Protein AF-A0ABC8RDU4-F1 (afdb_monomer)

pLDDT: mean 77.44, std 18.24, range [38.09, 97.25]

Nearest PDB structures (foldseek):
  8jg4-assembly1_A  TM=7.984E-01  e=3.690E-08  Arabidopsis thaliana
  7w5b-assembly1_R  TM=2.392E-01  e=1.574E+00  Homo sapiens

Radius of gyration: 27.74 Å; Cα contacts (8 Å, |Δi|>4): 68; chains: 1; bounding box: 40×96×41 Å

Organism: NCBI:txid185542

Structure (mmCIF, N/CA/C/O backbone):
data_AF-A0ABC8RDU4-F1
#
_entry.id   AF-A0ABC8RDU4-F1
#
loop_
_atom_site.group_PDB
_atom_site.id
_atom_site.type_symbol
_atom_site.label_atom_id
_atom_site.label_alt_id
_atom_site.label_comp_id
_atom_site.label_asym_id
_atom_site.label_entity_id
_atom_site.label_seq_id
_atom_site.pdbx_PDB_ins_code
_atom_site.Cartn_x
_atom_site.Cartn_y
_atom_site.Cartn_z
_atom_site.occupancy
_atom_site.B_iso_or_equiv
_atom_site.auth_seq_id
_atom_site.auth_comp_id
_atom_site.auth_asym_id
_atom_site.auth_atom_id
_atom_site.pdbx_PDB_model_num
ATOM 1 N N . MET A 1 1 ? -4.201 0.142 -17.964 1.00 81.56 1 MET A N 1
ATOM 2 C CA . MET A 1 1 ? -4.454 -0.780 -16.838 1.00 81.56 1 MET A CA 1
ATOM 3 C C . MET A 1 1 ? -3.548 -1.983 -17.013 1.00 81.56 1 MET A C 1
ATOM 5 O O . MET A 1 1 ? -3.498 -2.511 -18.118 1.00 81.56 1 MET A O 1
ATOM 9 N N . ARG A 1 2 ? -2.780 -2.348 -15.987 1.00 94.69 2 ARG A N 1
ATOM 10 C CA . ARG A 1 2 ? -1.940 -3.553 -15.974 1.00 94.69 2 ARG A CA 1
ATOM 11 C C . ARG A 1 2 ? -2.511 -4.500 -14.923 1.00 94.69 2 ARG A C 1
ATOM 13 O O . ARG A 1 2 ? -2.982 -4.022 -13.898 1.00 94.69 2 ARG A O 1
ATOM 20 N N . VAL A 1 3 ? -2.512 -5.796 -15.211 1.00 96.62 3 VAL A N 1
ATOM 21 C CA . VAL A 1 3 ? -3.091 -6.834 -14.350 1.00 96.62 3 VAL A CA 1
ATOM 22 C C . VAL A 1 3 ? -2.045 -7.927 -14.176 1.00 96.62 3 VAL A C 1
ATOM 24 O O . VAL A 1 3 ? -1.418 -8.325 -15.157 1.00 96.62 3 VAL A O 1
ATOM 27 N N . VAL A 1 4 ? -1.845 -8.372 -12.937 1.00 96.25 4 VAL A N 1
ATOM 28 C CA . VAL A 1 4 ? -0.941 -9.471 -12.585 1.00 96.25 4 VAL A CA 1
ATOM 29 C C . VAL A 1 4 ? -1.751 -10.486 -11.787 1.00 96.25 4 VAL A C 1
ATOM 31 O O . VAL A 1 4 ? -2.250 -10.166 -10.713 1.00 96.25 4 VAL A O 1
ATOM 34 N N . GLU A 1 5 ? -1.926 -11.685 -12.339 1.00 94.88 5 GLU A N 1
ATOM 35 C CA . GLU A 1 5 ? -2.841 -12.702 -11.793 1.00 94.88 5 GLU A CA 1
ATOM 36 C C . GLU A 1 5 ? -2.129 -13.762 -10.937 1.00 94.88 5 GLU A C 1
ATOM 38 O O . GLU A 1 5 ? -2.780 -14.553 -10.259 1.00 94.88 5 GLU A O 1
ATOM 43 N N . SER A 1 6 ? -0.794 -13.776 -10.938 1.00 90.94 6 SER A N 1
ATOM 44 C CA . SER A 1 6 ? 0.021 -14.742 -10.198 1.00 90.94 6 SER A CA 1
ATOM 45 C C . SER A 1 6 ? 1.252 -14.083 -9.574 1.00 90.94 6 SER A C 1
ATOM 47 O O . SER A 1 6 ? 1.796 -13.154 -10.170 1.00 90.94 6 SER A O 1
ATOM 49 N N . PRO A 1 7 ? 1.747 -14.580 -8.426 1.00 89.25 7 PRO A N 1
ATOM 50 C CA . PRO A 1 7 ? 2.966 -14.063 -7.819 1.00 89.25 7 PRO A CA 1
ATOM 51 C C . PRO A 1 7 ? 4.205 -14.301 -8.712 1.00 89.25 7 PRO A C 1
ATOM 53 O O . PRO A 1 7 ? 4.262 -15.320 -9.407 1.00 89.25 7 PRO A O 1
ATOM 56 N N . PRO A 1 8 ? 5.223 -13.420 -8.652 1.00 92.88 8 PRO A N 1
ATOM 57 C CA . PRO A 1 8 ? 5.261 -12.172 -7.881 1.00 92.88 8 PRO A CA 1
ATOM 58 C C . PRO A 1 8 ? 4.346 -11.087 -8.479 1.00 92.88 8 PRO A C 1
ATOM 60 O O . PRO A 1 8 ? 4.316 -10.878 -9.689 1.00 92.88 8 PRO A O 1
ATOM 63 N N . PHE A 1 9 ? 3.598 -10.385 -7.620 1.00 92.88 9 PHE A N 1
ATOM 64 C CA . PHE A 1 9 ? 2.680 -9.312 -8.022 1.00 92.88 9 PHE A CA 1
ATOM 65 C C . PHE A 1 9 ? 3.434 -7.992 -8.233 1.00 92.88 9 PHE A C 1
ATOM 67 O O . PHE A 1 9 ? 3.251 -7.030 -7.490 1.00 92.88 9 PHE A O 1
ATOM 74 N N . GLU A 1 10 ? 4.318 -7.963 -9.228 1.00 92.81 10 GLU A N 1
ATOM 75 C CA . GLU A 1 10 ? 5.203 -6.832 -9.512 1.00 92.81 10 GLU A CA 1
ATOM 76 C C . GLU A 1 10 ? 5.123 -6.379 -10.974 1.00 92.81 10 GLU A C 1
ATOM 78 O O . GLU A 1 10 ? 4.751 -7.134 -11.873 1.00 92.81 10 GLU A O 1
ATOM 83 N N . LEU A 1 11 ? 5.479 -5.116 -11.212 1.00 94.00 11 LEU A N 1
ATOM 84 C CA . LEU A 1 11 ? 5.574 -4.518 -12.539 1.00 94.00 11 LEU A CA 1
ATOM 85 C C . LEU A 1 11 ? 6.863 -3.699 -12.621 1.00 94.00 11 LEU A C 1
ATOM 87 O O . LEU A 1 11 ? 7.192 -2.962 -11.697 1.00 94.00 11 LEU A O 1
ATOM 91 N N . SER A 1 12 ? 7.570 -3.810 -13.744 1.00 95.00 12 SER A N 1
ATOM 92 C CA . SER A 1 12 ? 8.765 -3.016 -14.040 1.00 95.00 12 SER A CA 1
ATOM 93 C C . SER A 1 12 ? 8.494 -2.112 -15.233 1.00 95.00 12 SER A C 1
ATOM 95 O O . SER A 1 12 ? 8.096 -2.585 -16.295 1.00 95.00 12 SER A O 1
ATOM 97 N N . GLU A 1 13 ? 8.713 -0.813 -15.056 1.00 95.56 13 GLU A N 1
ATOM 98 C CA . GLU A 1 13 ? 8.460 0.217 -16.063 1.00 95.56 13 GLU A CA 1
ATOM 99 C C . GLU A 1 13 ? 9.569 1.273 -16.051 1.00 95.56 13 GLU A C 1
ATOM 101 O O . GLU A 1 13 ? 10.357 1.364 -15.111 1.00 95.56 13 GLU A O 1
ATOM 106 N N . SER A 1 14 ? 9.636 2.079 -17.110 1.00 95.25 14 SER A N 1
ATOM 107 C CA . SER A 1 14 ? 10.552 3.220 -17.213 1.00 95.25 14 SER A CA 1
ATOM 108 C C . SER A 1 14 ? 9.770 4.524 -17.333 1.00 95.25 14 SER A C 1
ATOM 110 O O . SER A 1 14 ? 8.802 4.611 -18.085 1.00 95.25 14 SER A O 1
ATOM 112 N N . GLY A 1 15 ? 10.205 5.555 -16.613 1.00 93.94 15 GLY A N 1
ATOM 113 C CA . GLY A 1 15 ? 9.538 6.852 -16.570 1.00 93.94 15 GLY A CA 1
ATOM 114 C C . GLY A 1 15 ? 10.430 7.935 -15.971 1.00 93.94 15 GLY A C 1
ATOM 115 O O . GLY A 1 15 ? 11.559 7.670 -15.567 1.00 93.94 15 GLY A O 1
ATOM 116 N N . TRP A 1 16 ? 9.924 9.165 -15.952 1.00 94.19 16 TRP A N 1
ATOM 117 C CA . TRP A 1 16 ? 10.669 10.363 -15.537 1.00 94.19 16 TRP A CA 1
ATOM 118 C C . TRP A 1 16 ? 9.958 11.183 -14.453 1.00 94.19 16 TRP A C 1
ATOM 120 O O . TRP A 1 16 ? 10.500 12.186 -13.994 1.00 94.19 16 TRP A O 1
ATOM 130 N N . GLY A 1 17 ? 8.745 10.787 -14.062 1.00 92.75 17 GLY A N 1
ATOM 131 C CA . GLY A 1 17 ? 7.913 11.518 -13.112 1.00 92.75 17 GLY A CA 1
ATOM 132 C C . GLY A 1 17 ? 7.448 10.650 -11.950 1.00 92.75 17 GLY A C 1
ATOM 133 O O . GLY A 1 17 ? 7.256 9.444 -12.103 1.00 92.75 17 GLY A O 1
ATOM 134 N N . GLU A 1 18 ? 7.250 11.306 -10.812 1.00 95.06 18 GLU A N 1
ATOM 135 C CA . GLU A 1 18 ? 6.606 10.760 -9.619 1.00 95.06 18 GLU A CA 1
ATOM 136 C C . GLU A 1 18 ? 5.094 10.961 -9.720 1.00 95.06 18 GLU A C 1
ATOM 138 O O . GLU A 1 18 ? 4.622 11.996 -10.199 1.00 95.06 18 GLU A O 1
ATOM 143 N N . PHE A 1 19 ? 4.326 9.956 -9.315 1.00 96.06 19 PHE A N 1
ATOM 144 C CA . PHE A 1 19 ? 2.869 10.014 -9.323 1.00 96.06 19 PHE A CA 1
ATOM 145 C C . PHE A 1 19 ? 2.284 8.975 -8.369 1.00 96.06 19 PHE A C 1
ATOM 147 O O . PHE A 1 19 ? 2.940 8.013 -7.971 1.00 96.06 19 PHE A O 1
ATOM 154 N N . GLU A 1 20 ? 1.019 9.162 -8.008 1.00 96.81 20 GLU A N 1
ATOM 155 C CA . GLU A 1 20 ? 0.281 8.191 -7.211 1.00 96.81 20 GLU A CA 1
ATOM 156 C C . GLU A 1 20 ? -0.191 7.019 -8.081 1.00 96.81 20 GLU A C 1
ATOM 158 O O . GLU A 1 20 ? -0.895 7.195 -9.079 1.00 96.81 20 GLU A O 1
ATOM 163 N N . ILE A 1 21 ? 0.203 5.808 -7.698 1.00 96.50 21 ILE A N 1
ATOM 164 C CA . ILE A 1 21 ? -0.244 4.561 -8.304 1.00 96.50 21 ILE A CA 1
ATOM 165 C C . ILE A 1 21 ? -1.465 4.073 -7.528 1.00 96.50 21 ILE A C 1
ATOM 167 O O . ILE A 1 21 ? -1.362 3.724 -6.353 1.00 96.50 21 ILE A O 1
ATOM 171 N N . ALA A 1 22 ? -2.612 3.997 -8.201 1.00 97.25 22 ALA A N 1
ATOM 172 C CA . ALA A 1 22 ? -3.783 3.302 -7.680 1.00 97.25 22 ALA A CA 1
ATOM 173 C C . ALA A 1 22 ? -3.629 1.787 -7.896 1.00 97.25 22 ALA A C 1
ATOM 175 O O . ALA A 1 22 ? -3.546 1.311 -9.031 1.00 97.25 22 ALA A O 1
ATOM 176 N N . ILE A 1 23 ? -3.608 1.029 -6.804 1.00 96.81 23 ILE A N 1
ATOM 177 C CA . ILE A 1 23 ? -3.483 -0.429 -6.771 1.00 96.81 23 ILE A CA 1
ATOM 178 C C . ILE A 1 23 ? -4.843 -0.997 -6.369 1.00 96.81 23 ILE A C 1
ATOM 180 O O . ILE A 1 23 ? -5.440 -0.572 -5.385 1.00 96.81 23 ILE A O 1
ATOM 184 N N . THR A 1 24 ? -5.358 -1.957 -7.133 1.00 97.19 24 THR A N 1
ATOM 185 C CA . THR A 1 24 ? -6.617 -2.639 -6.807 1.00 97.19 24 THR A CA 1
ATOM 186 C C . THR A 1 24 ? -6.341 -4.115 -6.581 1.00 97.19 24 THR A C 1
ATOM 188 O O . THR A 1 24 ? -5.937 -4.817 -7.505 1.00 97.19 24 THR A O 1
ATOM 191 N N . LEU A 1 25 ? -6.545 -4.574 -5.349 1.00 96.06 25 LEU A N 1
ATOM 192 C CA . LEU A 1 25 ? -6.413 -5.973 -4.974 1.00 96.06 25 LEU A CA 1
ATOM 193 C C . LEU A 1 25 ? -7.750 -6.680 -5.172 1.00 96.06 25 LEU A C 1
ATOM 195 O O . LEU A 1 25 ? -8.772 -6.280 -4.610 1.00 96.06 25 LEU A O 1
ATOM 199 N N . HIS A 1 26 ? -7.719 -7.751 -5.955 1.00 95.44 26 HIS A N 1
ATOM 200 C CA . HIS A 1 26 ? -8.831 -8.675 -6.114 1.00 95.44 26 HIS A CA 1
ATOM 201 C C . HIS A 1 26 ? -8.518 -9.948 -5.334 1.00 95.44 26 HIS A C 1
ATOM 203 O O . HIS A 1 26 ? -7.452 -10.537 -5.510 1.00 95.44 26 HIS A O 1
ATOM 209 N N . PHE A 1 27 ? -9.436 -10.361 -4.464 1.00 93.50 27 PHE A N 1
ATOM 210 C CA . PHE A 1 27 ? -9.280 -11.587 -3.693 1.00 93.50 27 PHE A CA 1
ATOM 211 C C . PHE A 1 27 ? -9.945 -12.769 -4.399 1.00 93.50 27 PHE A C 1
ATOM 213 O O . PHE A 1 27 ? -10.772 -12.604 -5.296 1.00 93.50 27 PHE A O 1
ATOM 220 N N . HIS A 1 28 ? -9.594 -13.981 -3.970 1.00 90.81 28 HIS A N 1
ATOM 221 C CA . HIS A 1 28 ? -10.350 -15.167 -4.357 1.00 90.81 28 HIS A CA 1
ATOM 222 C C . HIS A 1 28 ? -11.798 -15.072 -3.853 1.00 90.81 28 HIS A C 1
ATOM 224 O O . HIS A 1 28 ? -12.071 -14.467 -2.814 1.00 90.81 28 HIS A O 1
ATOM 230 N N . SER A 1 29 ? -12.716 -15.715 -4.573 1.00 89.81 29 SER A N 1
ATOM 231 C CA . SER A 1 29 ? -14.165 -15.622 -4.345 1.00 89.81 29 SER A CA 1
ATOM 232 C C . SER A 1 29 ? -14.627 -16.094 -2.963 1.00 89.81 29 SER A C 1
ATOM 234 O O . SER A 1 29 ? -15.701 -15.730 -2.507 1.00 89.81 29 SER A O 1
ATOM 236 N N . ASP A 1 30 ? -13.847 -16.927 -2.280 1.00 87.00 30 ASP A N 1
ATOM 237 C CA . ASP A 1 30 ? -14.141 -17.398 -0.923 1.00 87.00 30 ASP A CA 1
ATOM 238 C C . ASP A 1 30 ? -13.643 -16.448 0.181 1.00 87.00 30 ASP A C 1
ATOM 240 O O . ASP A 1 30 ? -13.930 -16.684 1.356 1.00 87.00 30 ASP A O 1
ATOM 244 N N . VAL A 1 31 ? -12.917 -15.387 -0.186 1.00 90.62 31 VAL A N 1
ATOM 245 C CA . VAL A 1 31 ? -12.429 -14.342 0.724 1.00 90.62 31 VAL A CA 1
ATOM 246 C C . VAL A 1 31 ? -13.416 -13.176 0.778 1.00 90.62 31 VAL A C 1
ATOM 248 O O . VAL A 1 31 ? -13.984 -12.902 1.831 1.00 90.62 31 VAL A O 1
ATOM 251 N N . CYS A 1 32 ? -13.591 -12.469 -0.346 1.00 85.25 32 CYS A N 1
ATOM 252 C CA . CYS A 1 32 ? -14.476 -11.314 -0.492 1.00 85.25 32 CYS A CA 1
ATOM 253 C C . CYS A 1 32 ? -14.598 -10.922 -1.974 1.00 85.25 32 CYS A C 1
ATOM 255 O O . CYS A 1 32 ? -13.588 -10.857 -2.673 1.00 85.25 32 CYS A O 1
ATOM 257 N N . ASP A 1 33 ? -15.805 -10.579 -2.431 1.00 86.12 33 ASP A N 1
ATOM 258 C CA . ASP A 1 33 ? -16.039 -10.092 -3.802 1.00 86.12 33 ASP A CA 1
ATOM 259 C C . ASP A 1 33 ? -15.658 -8.615 -3.991 1.00 86.12 33 ASP A C 1
ATOM 261 O O . ASP A 1 33 ? -15.479 -8.137 -5.115 1.00 86.12 33 ASP A O 1
ATOM 265 N N . LYS A 1 34 ? -15.552 -7.857 -2.894 1.00 91.44 34 LYS A N 1
ATOM 266 C CA . LYS A 1 34 ? -15.219 -6.434 -2.947 1.00 91.44 34 LYS A CA 1
ATOM 267 C C . LYS A 1 34 ? -13.704 -6.264 -3.126 1.00 91.44 34 LYS A C 1
ATOM 269 O O . LYS A 1 34 ? -12.949 -6.738 -2.275 1.00 91.44 34 LYS A O 1
ATOM 274 N N . PRO A 1 35 ? -13.247 -5.540 -4.163 1.00 94.31 35 PRO A N 1
ATOM 275 C CA . PRO A 1 35 ? -11.835 -5.221 -4.299 1.00 94.31 35 PRO A CA 1
ATOM 276 C C . PRO A 1 35 ? -11.378 -4.250 -3.204 1.00 94.31 35 PRO A C 1
ATOM 278 O O . PRO A 1 35 ? -12.148 -3.403 -2.737 1.00 94.31 35 PRO A O 1
ATOM 281 N N . LEU A 1 36 ? -10.107 -4.352 -2.821 1.00 95.06 36 LEU A N 1
ATOM 282 C CA . LEU A 1 36 ? -9.455 -3.387 -1.940 1.00 95.06 36 LEU A CA 1
ATOM 283 C C . LEU A 1 36 ? -8.645 -2.400 -2.782 1.00 95.06 36 LEU A C 1
ATOM 285 O O . LEU A 1 36 ? -7.847 -2.808 -3.622 1.00 95.06 36 LEU A O 1
ATOM 289 N N . HIS A 1 37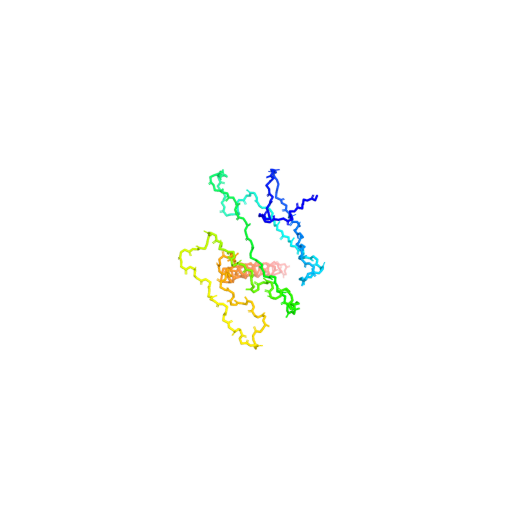 ? -8.847 -1.105 -2.555 1.00 96.06 37 HIS A N 1
ATOM 290 C CA . HIS A 1 37 ? -8.106 -0.049 -3.238 1.00 96.06 37 HIS A CA 1
ATOM 291 C C . HIS A 1 37 ? -7.024 0.502 -2.317 1.00 96.06 37 HIS A C 1
ATOM 293 O O . HIS A 1 37 ? -7.316 0.905 -1.193 1.00 96.06 37 HIS A O 1
ATOM 299 N N . LEU A 1 38 ? -5.799 0.533 -2.822 1.00 94.94 38 LEU A N 1
ATOM 300 C CA . LEU A 1 38 ? -4.620 1.086 -2.175 1.00 94.94 38 LEU A CA 1
ATOM 301 C C . LEU A 1 38 ? -4.018 2.155 -3.085 1.00 94.94 38 LEU A C 1
ATOM 303 O O . LEU A 1 38 ? -4.190 2.122 -4.305 1.00 94.94 38 LEU A O 1
ATOM 307 N N . TYR A 1 39 ? -3.281 3.082 -2.493 1.00 95.12 39 TYR A N 1
ATOM 308 C CA . TYR A 1 39 ? -2.583 4.134 -3.217 1.00 95.12 39 TYR A CA 1
ATOM 309 C C . TYR A 1 39 ? -1.136 4.157 -2.754 1.00 95.12 39 TYR A C 1
ATOM 311 O O . TYR A 1 39 ? -0.863 4.153 -1.555 1.00 95.12 39 TYR A O 1
ATOM 319 N N . HIS A 1 40 ? -0.208 4.151 -3.703 1.00 94.31 40 HIS A N 1
ATOM 320 C CA . HIS A 1 40 ? 1.216 4.172 -3.410 1.00 94.31 40 HIS A CA 1
ATOM 321 C C . HIS A 1 40 ? 1.900 5.241 -4.251 1.00 94.31 40 HIS A C 1
ATOM 323 O O . HIS A 1 40 ? 1.794 5.240 -5.476 1.00 94.31 40 HIS A O 1
ATOM 329 N N . HIS A 1 41 ? 2.597 6.171 -3.602 1.00 93.25 41 HIS A N 1
ATOM 330 C CA . HIS A 1 41 ? 3.286 7.243 -4.307 1.00 93.25 41 HIS A CA 1
ATOM 331 C C . HIS A 1 41 ? 4.624 6.740 -4.852 1.00 93.25 41 HIS A C 1
ATOM 333 O O . HIS A 1 41 ? 5.528 6.417 -4.083 1.00 93.25 41 HIS A O 1
ATOM 339 N N . LEU A 1 42 ? 4.755 6.684 -6.178 1.00 94.00 42 LEU A N 1
ATOM 340 C CA . LEU A 1 42 ? 6.006 6.322 -6.831 1.00 94.00 42 LEU A CA 1
ATOM 341 C C . LEU A 1 42 ? 7.015 7.454 -6.648 1.00 94.00 42 LEU A C 1
ATOM 343 O O . LEU A 1 42 ? 6.824 8.5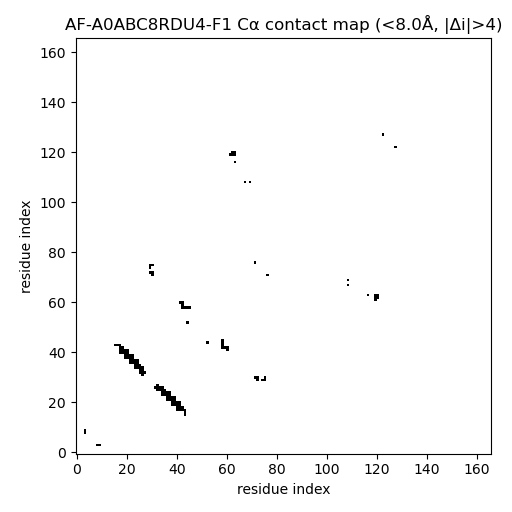25 -7.223 1.00 94.00 42 LEU A O 1
ATOM 347 N N . LYS A 1 43 ? 8.095 7.203 -5.902 1.00 91.25 43 LYS A N 1
ATOM 348 C CA . LYS A 1 43 ? 9.223 8.135 -5.784 1.00 91.25 43 LYS A CA 1
ATOM 349 C C . LYS A 1 43 ? 10.397 7.691 -6.643 1.00 91.25 43 LYS A C 1
ATOM 351 O O . LYS A 1 43 ? 10.751 6.515 -6.681 1.00 91.25 43 LYS A O 1
ATOM 356 N N . LEU A 1 44 ? 11.007 8.660 -7.306 1.00 89.31 44 LEU A N 1
ATOM 357 C CA . LEU A 1 44 ? 12.223 8.526 -8.098 1.00 89.31 44 LEU A CA 1
ATOM 358 C C . LEU A 1 44 ? 13.405 9.229 -7.419 1.00 89.31 44 LEU A C 1
ATOM 360 O O . LEU A 1 44 ? 14.552 8.890 -7.711 1.00 89.31 44 LEU A O 1
ATOM 364 N N . TYR A 1 45 ? 13.138 10.177 -6.514 1.00 85.44 45 TYR A N 1
ATOM 365 C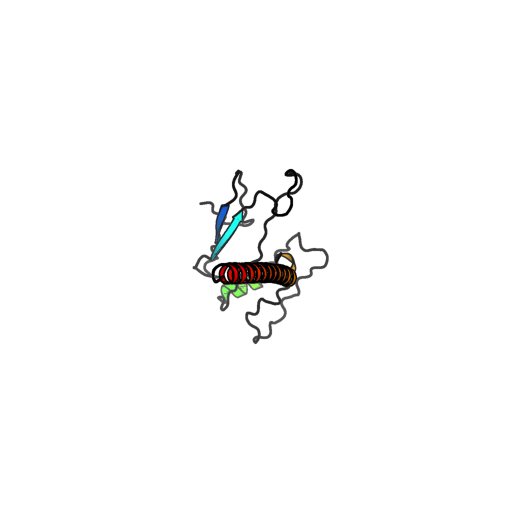 CA . TYR A 1 45 ? 14.154 10.982 -5.841 1.00 85.44 45 TYR A CA 1
ATOM 366 C C . TYR A 1 45 ? 14.204 10.693 -4.327 1.00 85.44 45 TYR A C 1
ATOM 368 O O . TYR A 1 45 ? 13.157 10.498 -3.704 1.00 85.44 45 TYR A O 1
ATOM 376 N N . PRO A 1 46 ? 15.397 10.667 -3.699 1.00 80.75 46 PRO A N 1
ATOM 377 C CA . PRO A 1 46 ? 15.515 10.580 -2.242 1.00 80.75 46 PRO A CA 1
ATOM 378 C C . PRO A 1 46 ? 14.984 11.856 -1.568 1.00 80.75 46 PRO A C 1
ATOM 380 O O . PRO A 1 46 ? 15.293 12.954 -2.025 1.00 80.75 46 PRO A O 1
ATOM 383 N N . GLU A 1 47 ? 14.251 11.736 -0.456 1.00 72.00 47 GLU A N 1
ATOM 384 C CA . GLU A 1 47 ? 13.750 12.911 0.287 1.00 72.00 47 GLU A CA 1
ATOM 385 C C . GLU A 1 47 ? 14.839 13.622 1.111 1.00 72.00 47 GLU A C 1
ATOM 387 O O . GLU A 1 47 ? 14.808 14.845 1.232 1.00 72.00 47 GLU A O 1
ATOM 392 N N . ASP A 1 48 ? 15.824 12.878 1.629 1.00 65.94 48 ASP A N 1
ATOM 393 C CA . ASP A 1 48 ? 16.780 13.380 2.633 1.00 65.94 48 ASP A CA 1
ATOM 394 C C . ASP A 1 48 ? 18.196 13.671 2.091 1.00 65.94 48 ASP A C 1
ATOM 396 O O . ASP A 1 48 ? 19.064 14.141 2.831 1.00 65.94 48 ASP A O 1
ATOM 400 N N . GLU A 1 49 ? 18.471 13.411 0.807 1.00 61.25 49 GLU A N 1
ATOM 401 C CA . GLU A 1 49 ? 19.788 13.663 0.203 1.00 61.25 49 GLU A CA 1
ATOM 402 C C . GLU A 1 49 ? 19.740 14.865 -0.758 1.00 61.25 49 GLU A C 1
ATOM 404 O O . GLU A 1 49 ? 19.497 14.721 -1.951 1.00 61.25 49 GLU A O 1
ATOM 409 N N . SER A 1 50 ? 20.095 16.061 -0.272 1.00 56.50 50 SER A N 1
ATOM 410 C CA . SER A 1 50 ? 20.323 17.266 -1.104 1.00 56.50 50 SER A CA 1
ATOM 411 C C . SER A 1 50 ? 21.590 17.190 -1.985 1.00 56.50 50 SER A C 1
ATOM 413 O O . SER A 1 50 ? 22.106 18.215 -2.437 1.00 56.50 50 SER A O 1
ATOM 415 N N . GLY A 1 51 ? 22.154 15.992 -2.166 1.00 63.84 51 GLY A N 1
ATOM 416 C CA . GLY A 1 51 ? 23.390 15.732 -2.900 1.00 63.84 51 GLY A CA 1
ATOM 417 C C . GLY A 1 51 ? 23.152 15.327 -4.361 1.00 63.84 51 GLY A C 1
ATOM 418 O O . GLY A 1 51 ? 22.017 15.112 -4.780 1.00 63.84 51 GLY A O 1
ATOM 419 N N . PRO A 1 52 ? 24.218 15.212 -5.172 1.00 59.91 52 PRO A N 1
ATOM 420 C CA . PRO A 1 52 ? 24.099 14.718 -6.539 1.00 59.91 52 PRO A CA 1
ATOM 421 C C . PRO A 1 52 ? 23.523 13.296 -6.544 1.00 59.91 52 PRO A C 1
ATOM 423 O O . PRO A 1 52 ? 24.049 12.412 -5.865 1.00 59.91 52 PRO A O 1
ATOM 426 N N . MET A 1 53 ? 22.463 13.080 -7.330 1.00 62.88 53 MET A N 1
ATOM 427 C CA . MET A 1 53 ? 21.812 11.776 -7.461 1.00 62.88 53 MET A CA 1
ATOM 428 C C . MET A 1 53 ? 22.826 10.678 -7.795 1.00 62.88 53 MET A C 1
ATOM 430 O O . MET A 1 53 ? 23.521 10.731 -8.812 1.00 62.88 53 MET A O 1
ATOM 434 N N . SER A 1 54 ? 22.891 9.662 -6.938 1.00 68.19 54 SER A N 1
ATOM 435 C CA . SER A 1 54 ? 23.728 8.486 -7.143 1.00 68.19 54 SER A CA 1
ATOM 436 C C . SER A 1 54 ? 22.874 7.325 -7.634 1.00 68.19 54 SER A C 1
ATOM 438 O O . SER A 1 54 ? 22.001 6.849 -6.919 1.00 68.19 54 SER A O 1
ATOM 440 N N . THR A 1 55 ? 23.185 6.784 -8.812 1.00 72.12 55 THR A N 1
ATOM 441 C CA . THR A 1 55 ? 22.546 5.560 -9.336 1.00 72.12 55 THR A CA 1
ATOM 442 C C . THR A 1 55 ? 22.963 4.286 -8.591 1.00 72.12 55 THR A C 1
ATOM 444 O O . THR A 1 55 ? 22.513 3.195 -8.928 1.00 72.12 55 THR A O 1
ATOM 447 N N . LYS A 1 56 ? 23.846 4.393 -7.587 1.00 75.31 56 LYS A N 1
ATOM 448 C CA . LYS A 1 56 ? 24.358 3.242 -6.826 1.00 75.31 56 LYS A CA 1
ATOM 449 C C . LYS A 1 56 ? 23.406 2.767 -5.732 1.00 75.31 56 LYS A C 1
ATOM 451 O O . LYS A 1 56 ? 23.522 1.621 -5.307 1.00 75.31 56 LYS A O 1
ATOM 456 N N . LYS A 1 57 ? 22.522 3.641 -5.244 1.00 76.69 57 LYS A N 1
ATOM 457 C CA . LYS A 1 57 ? 21.510 3.301 -4.242 1.00 76.69 57 LYS A CA 1
ATOM 458 C C . LYS A 1 57 ? 20.133 3.472 -4.883 1.00 76.69 57 LYS A C 1
ATOM 460 O O . LYS A 1 57 ? 19.833 4.583 -5.314 1.00 76.69 57 LYS A O 1
ATOM 465 N N . PRO A 1 58 ? 19.319 2.410 -4.990 1.00 83.25 58 PRO A N 1
ATOM 466 C CA . PRO A 1 58 ? 17.952 2.560 -5.461 1.00 83.25 58 PRO A CA 1
ATOM 467 C C . PRO A 1 58 ? 17.135 3.357 -4.441 1.00 83.25 58 PRO A C 1
ATOM 469 O O . PRO A 1 58 ? 17.373 3.264 -3.235 1.00 83.25 58 PRO A O 1
ATOM 472 N N . VAL A 1 59 ? 16.166 4.125 -4.933 1.00 85.81 59 VAL A N 1
ATOM 473 C CA . VAL A 1 59 ? 15.118 4.693 -4.084 1.00 85.81 59 VAL A CA 1
ATOM 474 C C . VAL A 1 59 ? 14.135 3.571 -3.772 1.00 85.81 59 VAL A C 1
ATOM 476 O O . VAL A 1 59 ? 13.553 2.985 -4.683 1.00 85.81 59 VAL A O 1
ATOM 479 N N . THR A 1 60 ? 13.984 3.258 -2.488 1.00 85.88 60 THR A N 1
ATOM 480 C CA . THR A 1 60 ? 13.047 2.244 -1.998 1.00 85.88 60 THR A CA 1
ATOM 481 C C . THR A 1 60 ? 11.965 2.936 -1.187 1.00 85.88 60 THR A C 1
ATOM 483 O O . THR A 1 60 ? 12.262 3.597 -0.194 1.00 85.88 60 THR A O 1
ATOM 486 N N . VAL A 1 61 ? 10.712 2.770 -1.606 1.00 86.56 61 VAL A N 1
ATOM 487 C CA . VAL A 1 61 ? 9.535 3.229 -0.867 1.00 86.56 61 VAL A CA 1
ATOM 488 C C . VAL A 1 61 ? 8.663 2.014 -0.611 1.00 86.56 61 VAL A C 1
ATOM 490 O O . VAL A 1 61 ? 8.102 1.436 -1.535 1.00 86.56 61 VAL A O 1
ATOM 493 N N . GLU A 1 62 ? 8.581 1.607 0.648 1.00 84.75 62 GLU A N 1
ATOM 494 C CA . GLU A 1 62 ? 7.801 0.455 1.090 1.00 84.75 62 GLU A CA 1
ATOM 495 C C . GLU A 1 62 ? 6.816 0.921 2.163 1.00 84.75 62 GLU A C 1
ATOM 497 O O . GLU A 1 62 ? 7.121 1.814 2.956 1.00 84.75 62 GLU A O 1
ATOM 502 N N . ALA A 1 63 ? 5.616 0.345 2.157 1.00 81.69 63 ALA A N 1
ATOM 503 C CA . ALA A 1 63 ? 4.578 0.633 3.135 1.00 81.69 63 ALA A CA 1
ATOM 504 C C . ALA A 1 63 ? 4.023 -0.679 3.687 1.00 81.69 63 ALA A C 1
ATOM 506 O O . ALA A 1 63 ? 3.750 -1.611 2.929 1.00 81.69 63 ALA A O 1
ATOM 507 N N . TYR A 1 64 ? 3.863 -0.733 5.007 1.00 82.25 64 TYR A N 1
ATOM 508 C CA . TYR A 1 64 ? 3.135 -1.802 5.676 1.00 82.25 64 TYR A CA 1
ATOM 509 C C . TYR A 1 64 ? 1.635 -1.547 5.616 1.00 82.25 64 TYR A C 1
ATOM 511 O O . TYR A 1 64 ? 1.207 -0.419 5.857 1.00 82.25 64 TYR A O 1
ATOM 519 N N . ASP A 1 65 ? 0.850 -2.593 5.387 1.00 82.06 65 ASP A N 1
ATOM 520 C CA . ASP A 1 65 ? -0.597 -2.540 5.573 1.00 82.06 65 ASP A CA 1
ATOM 521 C C . ASP A 1 65 ? -1.114 -3.878 6.115 1.00 82.06 65 ASP A C 1
ATOM 523 O O . ASP A 1 65 ? -0.526 -4.937 5.869 1.00 82.06 65 ASP A O 1
ATOM 527 N N . GLU A 1 66 ? -2.223 -3.827 6.848 1.00 84.75 66 GLU A N 1
ATOM 528 C CA . GLU A 1 66 ? -2.874 -4.986 7.452 1.00 84.75 66 GLU A CA 1
ATOM 529 C C . GLU A 1 66 ? -4.295 -5.154 6.924 1.00 84.75 66 GLU A C 1
ATOM 531 O O . GLU A 1 66 ? -5.203 -4.372 7.209 1.00 84.75 66 GLU A O 1
ATOM 536 N N . ILE A 1 67 ? -4.517 -6.247 6.196 1.00 88.62 67 ILE A N 1
ATOM 537 C CA . ILE A 1 67 ? -5.839 -6.590 5.678 1.00 88.62 67 ILE A CA 1
ATOM 538 C C . ILE A 1 67 ? -6.533 -7.505 6.688 1.00 88.62 67 ILE A C 1
ATOM 540 O O . ILE A 1 67 ? -6.204 -8.686 6.812 1.00 88.62 67 ILE A O 1
ATOM 544 N N . VAL A 1 68 ? -7.507 -6.952 7.413 1.00 88.00 68 VAL A N 1
ATOM 545 C CA . VAL A 1 68 ? -8.233 -7.662 8.475 1.00 88.00 68 VAL A CA 1
ATOM 546 C C . VAL A 1 68 ? -9.549 -8.237 7.953 1.00 88.00 68 VAL A C 1
ATOM 548 O O . VAL A 1 68 ? -10.436 -7.507 7.513 1.00 88.00 68 VAL A O 1
ATOM 551 N N . PHE A 1 69 ? -9.710 -9.553 8.086 1.00 89.19 69 PHE A N 1
ATOM 552 C CA . PHE A 1 69 ? -10.965 -10.259 7.823 1.00 89.19 69 PHE A CA 1
ATOM 553 C C . PHE A 1 69 ? -11.617 -10.648 9.158 1.00 89.19 69 PHE A C 1
ATOM 555 O O . PHE A 1 69 ? -11.164 -11.574 9.826 1.00 89.19 69 PHE A O 1
ATOM 562 N N . THR A 1 70 ? -12.661 -9.927 9.579 1.00 86.00 70 THR A N 1
ATOM 563 C CA . THR A 1 70 ? -13.274 -10.086 10.916 1.00 86.00 70 THR A CA 1
ATOM 564 C C . THR A 1 70 ? -14.082 -11.374 11.076 1.00 86.00 70 THR A C 1
ATOM 566 O O . THR A 1 70 ? -14.132 -11.939 12.170 1.00 86.00 70 THR A O 1
ATOM 569 N N . GLU A 1 71 ? -14.691 -11.854 9.992 1.00 87.44 71 GLU A N 1
ATOM 570 C CA . GLU A 1 71 ? -15.541 -13.050 9.959 1.00 87.44 71 GLU A CA 1
ATOM 571 C C . GLU A 1 71 ? -15.284 -13.836 8.659 1.00 87.44 71 GLU A C 1
ATOM 573 O O . GLU A 1 71 ? -16.102 -13.807 7.739 1.00 87.44 71 GLU A O 1
ATOM 578 N N . PRO A 1 72 ? -14.110 -14.486 8.528 1.00 90.50 72 PRO A N 1
ATOM 579 C CA . PRO A 1 72 ? -13.765 -15.227 7.321 1.00 90.50 72 PRO A CA 1
ATOM 580 C C . PRO A 1 72 ? -14.684 -16.439 7.132 1.00 90.50 72 PRO A C 1
ATOM 582 O O . PRO A 1 72 ? -15.100 -17.074 8.103 1.00 90.50 72 PRO A O 1
ATOM 585 N N . SER A 1 73 ? -14.951 -16.803 5.874 1.00 91.12 73 SER A N 1
ATOM 586 C CA . SER A 1 73 ? -15.615 -18.072 5.564 1.00 91.12 73 SER A CA 1
ATOM 587 C C . SER A 1 73 ? -14.781 -19.253 6.078 1.00 91.12 73 SER A C 1
ATOM 589 O O . SER A 1 73 ? -13.550 -19.188 6.119 1.00 91.12 73 SER A O 1
ATOM 591 N N . GLU A 1 74 ? -15.434 -20.356 6.453 1.00 91.12 74 GLU A N 1
ATOM 592 C CA . GLU A 1 74 ? -14.735 -21.553 6.942 1.00 91.12 74 GLU A CA 1
ATOM 593 C C . GLU A 1 74 ? -13.746 -22.097 5.898 1.00 91.12 74 GLU A C 1
ATOM 595 O O . GLU A 1 74 ? -12.621 -22.464 6.235 1.00 91.12 74 GLU A O 1
ATOM 600 N N . SER A 1 75 ? -14.122 -22.059 4.614 1.00 91.00 75 SER A N 1
ATOM 601 C CA . SER A 1 75 ? -13.251 -22.452 3.503 1.00 91.00 75 SER A CA 1
ATOM 602 C C . SER A 1 75 ? -12.009 -21.570 3.386 1.00 91.00 75 SER A C 1
ATOM 604 O O . SER A 1 75 ? -10.907 -22.094 3.215 1.00 91.00 75 SER A O 1
ATOM 606 N N . PHE A 1 76 ? -12.161 -20.248 3.517 1.00 92.19 76 PHE A N 1
ATOM 607 C CA . PHE A 1 76 ? -11.029 -19.326 3.470 1.00 92.19 76 PHE A CA 1
ATOM 608 C C . PHE A 1 76 ? -10.111 -19.523 4.675 1.00 92.19 76 PHE A C 1
ATOM 610 O O . PHE A 1 76 ? -8.897 -19.650 4.503 1.00 92.19 76 PHE A O 1
ATOM 617 N N . PHE A 1 77 ? -10.686 -19.614 5.876 1.00 89.88 77 PHE A N 1
ATOM 618 C CA . PHE A 1 77 ? -9.937 -19.849 7.106 1.00 89.88 77 PHE A CA 1
ATOM 619 C C . PHE A 1 77 ? -9.115 -21.143 7.023 1.00 89.88 77 PHE A C 1
ATOM 621 O O . PHE A 1 77 ? -7.901 -21.118 7.233 1.00 89.88 77 PHE A O 1
ATOM 628 N N . ALA A 1 78 ? -9.745 -22.254 6.626 1.00 89.69 78 ALA A N 1
ATOM 629 C CA . ALA A 1 78 ? -9.067 -23.534 6.454 1.00 89.69 78 ALA A CA 1
ATOM 630 C C . ALA A 1 78 ? -7.965 -23.459 5.387 1.00 89.69 78 ALA A C 1
ATOM 632 O O . ALA A 1 78 ? -6.882 -24.014 5.579 1.00 89.69 78 ALA A O 1
ATOM 633 N N . ARG A 1 79 ? -8.196 -22.758 4.270 1.00 89.25 79 ARG A N 1
ATOM 634 C CA . ARG A 1 79 ? -7.178 -22.603 3.224 1.00 89.25 79 ARG A CA 1
ATOM 635 C C . ARG A 1 79 ? -5.963 -21.828 3.718 1.00 89.25 79 ARG A C 1
ATOM 637 O O . ARG A 1 79 ? -4.851 -22.252 3.433 1.00 89.25 79 ARG A O 1
ATOM 644 N N . VAL A 1 80 ? -6.159 -20.725 4.441 1.00 88.00 80 VAL A N 1
ATOM 645 C CA . VAL A 1 80 ? -5.055 -19.929 5.003 1.00 88.00 80 VAL A CA 1
ATOM 646 C C . VAL A 1 80 ? -4.278 -20.736 6.037 1.00 88.00 80 VAL A C 1
ATOM 648 O O . VAL A 1 80 ? -3.054 -20.760 5.983 1.00 88.00 80 VAL A O 1
ATOM 651 N N . GLN A 1 81 ? -4.970 -21.453 6.926 1.00 85.94 81 GLN A N 1
ATOM 652 C CA . GLN A 1 81 ? -4.331 -22.272 7.958 1.00 85.94 81 GLN A CA 1
ATOM 653 C C . GLN A 1 81 ? -3.471 -23.404 7.374 1.00 85.94 81 GLN A C 1
ATOM 655 O O . GLN A 1 81 ? -2.440 -23.752 7.942 1.00 85.94 81 GLN A O 1
ATOM 660 N N . ASN A 1 82 ? -3.885 -23.964 6.235 1.00 85.88 82 ASN A N 1
ATOM 661 C CA . ASN A 1 82 ? -3.158 -25.024 5.535 1.00 85.88 82 ASN A CA 1
ATOM 662 C C . ASN A 1 82 ? -2.219 -24.496 4.438 1.00 85.88 82 ASN A C 1
ATOM 664 O O . ASN A 1 82 ? -1.580 -25.292 3.745 1.00 85.88 82 ASN A O 1
ATOM 668 N N . HIS A 1 83 ? -2.144 -23.177 4.236 1.00 80.00 83 HIS A N 1
ATOM 669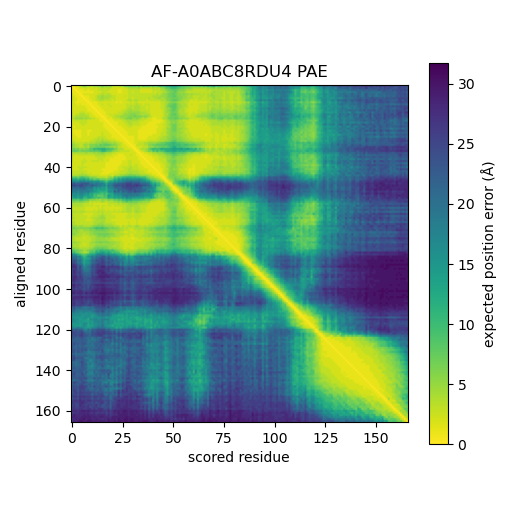 C CA . HIS A 1 83 ? -1.269 -22.604 3.224 1.00 80.00 83 HIS A CA 1
ATOM 670 C C . HIS A 1 83 ? 0.188 -22.747 3.681 1.00 80.00 83 HIS A C 1
ATOM 672 O O . HIS A 1 83 ? 0.491 -22.420 4.833 1.00 80.00 83 HIS A O 1
ATOM 678 N N . PRO A 1 84 ? 1.111 -23.225 2.823 1.00 74.81 84 PRO A N 1
ATOM 679 C CA . PRO A 1 84 ? 2.516 -23.286 3.192 1.00 74.81 84 PRO A CA 1
ATOM 680 C C . PRO A 1 84 ? 2.986 -21.882 3.568 1.00 74.81 84 PRO A C 1
ATOM 682 O O . PRO A 1 84 ? 2.790 -20.933 2.808 1.00 74.81 84 PRO A O 1
ATOM 685 N N . ALA A 1 85 ? 3.598 -21.750 4.746 1.00 58.84 85 ALA A N 1
ATOM 686 C CA . ALA A 1 85 ? 4.191 -20.489 5.158 1.00 58.84 85 ALA A CA 1
ATOM 687 C C . ALA A 1 85 ? 5.185 -20.046 4.077 1.00 58.84 85 ALA A C 1
ATOM 689 O O . ALA A 1 85 ? 6.149 -20.756 3.777 1.00 58.84 85 ALA A O 1
ATOM 690 N N . VAL A 1 86 ? 4.936 -18.887 3.467 1.00 56.62 86 VAL A N 1
ATOM 691 C CA . VAL A 1 86 ? 5.884 -18.290 2.530 1.00 56.62 86 VAL A CA 1
ATOM 692 C C . VAL A 1 86 ? 7.102 -17.886 3.350 1.00 56.62 86 VAL A C 1
ATOM 694 O O . VAL A 1 86 ? 7.058 -16.940 4.134 1.00 56.62 86 VAL A O 1
ATOM 697 N N . ILE A 1 87 ? 8.193 -18.637 3.199 1.00 50.22 87 ILE A N 1
ATOM 698 C CA . ILE A 1 87 ? 9.487 -18.274 3.770 1.00 50.22 87 ILE A CA 1
ATOM 699 C C . ILE A 1 87 ? 9.957 -17.043 3.003 1.00 50.22 87 ILE A C 1
ATOM 701 O O . ILE A 1 87 ? 10.444 -17.150 1.879 1.00 50.22 87 ILE A O 1
ATOM 705 N N . VAL A 1 88 ? 9.771 -15.863 3.591 1.00 46.38 88 VAL A N 1
ATOM 706 C CA . VAL A 1 88 ? 10.264 -14.614 3.015 1.00 46.38 88 VAL A CA 1
ATOM 707 C C . VAL A 1 88 ? 11.794 -14.630 3.145 1.00 46.38 88 VAL A C 1
ATOM 709 O O . VAL A 1 88 ? 12.294 -14.596 4.272 1.00 46.38 88 VAL A O 1
ATOM 712 N N . PRO A 1 89 ? 12.578 -14.670 2.047 1.00 43.69 89 PRO A N 1
ATOM 713 C CA . PRO A 1 89 ? 14.036 -14.862 2.107 1.00 43.69 89 PRO A CA 1
ATOM 714 C C . PRO A 1 89 ? 14.811 -13.725 2.796 1.00 43.69 89 PRO A C 1
ATOM 716 O O . PRO A 1 89 ? 16.032 -13.790 2.902 1.00 43.69 89 PRO A O 1
ATOM 719 N N . ARG A 1 90 ? 14.121 -12.656 3.210 1.00 47.03 90 ARG A N 1
ATOM 720 C CA . ARG A 1 90 ? 14.695 -11.414 3.743 1.00 47.03 90 ARG A CA 1
ATOM 721 C C . ARG A 1 90 ? 14.390 -11.164 5.218 1.00 47.03 90 ARG A C 1
ATOM 723 O O . ARG A 1 90 ? 14.587 -10.051 5.690 1.00 47.03 90 ARG A O 1
ATOM 730 N N . LEU A 1 91 ? 13.917 -12.165 5.954 1.00 47.41 91 LEU A N 1
ATOM 731 C CA . LEU A 1 91 ? 13.808 -12.024 7.403 1.00 47.41 91 LEU A CA 1
ATOM 732 C C . LEU A 1 91 ? 15.224 -11.970 8.012 1.00 47.41 91 LEU A C 1
ATOM 734 O O . LEU A 1 91 ? 16.039 -12.848 7.714 1.00 47.41 91 LEU A O 1
ATOM 738 N N . PRO A 1 92 ? 15.557 -10.947 8.825 1.00 46.94 92 PRO A N 1
ATOM 739 C CA . PRO A 1 92 ? 16.843 -10.871 9.510 1.00 46.94 92 PRO A CA 1
ATOM 740 C C . PRO A 1 92 ? 17.124 -12.155 10.300 1.00 46.94 92 PRO A C 1
ATOM 742 O O . PRO A 1 92 ? 16.211 -12.755 10.873 1.00 46.94 92 PRO A O 1
ATOM 745 N N . ALA A 1 93 ? 18.390 -12.577 10.351 1.00 38.09 93 ALA A N 1
ATOM 746 C CA . ALA A 1 93 ? 18.796 -13.747 11.127 1.00 38.09 93 ALA A CA 1
ATOM 747 C C . ALA A 1 93 ? 18.343 -13.591 12.595 1.00 38.09 93 ALA A C 1
ATOM 749 O O . ALA A 1 93 ? 18.786 -12.673 13.282 1.00 38.09 93 ALA A O 1
ATOM 750 N N . GLY A 1 94 ? 17.435 -14.464 13.048 1.00 48.31 94 GLY A N 1
ATOM 751 C CA . GLY A 1 94 ? 16.800 -14.397 14.374 1.00 48.31 94 GLY A CA 1
ATOM 752 C C . GLY A 1 94 ? 15.267 -14.451 14.355 1.00 48.31 94 GLY A C 1
ATOM 753 O O . GLY A 1 94 ? 14.662 -14.644 15.406 1.00 48.31 94 GLY A O 1
ATOM 754 N N . PHE A 1 95 ? 14.632 -14.334 13.184 1.00 44.16 95 PHE A N 1
ATOM 755 C CA . PHE A 1 95 ? 13.181 -14.477 13.050 1.00 44.16 95 PHE A CA 1
ATOM 756 C C . PHE A 1 95 ? 12.749 -15.947 12.954 1.00 44.16 95 PHE A C 1
ATOM 758 O O . PHE A 1 95 ? 12.907 -16.592 11.918 1.00 44.16 95 PHE A O 1
ATOM 765 N N . SER A 1 96 ? 12.147 -16.466 14.022 1.00 46.38 96 SER A N 1
ATOM 766 C CA . SER A 1 96 ? 11.225 -17.601 13.953 1.00 46.38 96 SER A CA 1
ATOM 767 C C . SER A 1 96 ? 9.814 -17.049 14.089 1.00 46.38 96 SER A C 1
ATOM 769 O O . SER A 1 96 ? 9.492 -16.478 15.131 1.00 46.3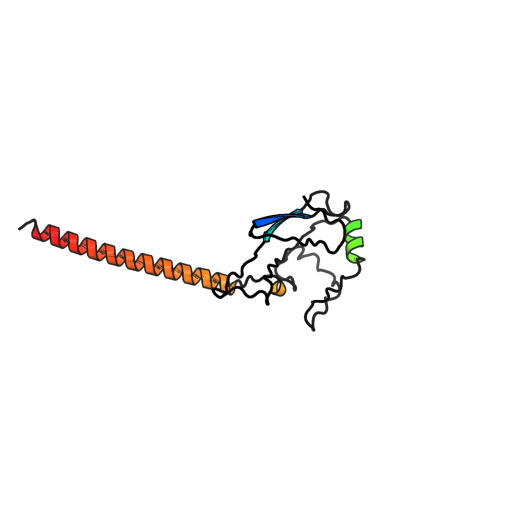8 96 SER A O 1
ATOM 771 N N . VAL A 1 97 ? 8.975 -17.196 13.063 1.00 45.31 97 VAL A N 1
ATOM 772 C CA . VAL A 1 97 ? 7.542 -16.917 13.219 1.00 45.31 97 VAL A CA 1
ATOM 773 C C . VAL A 1 97 ? 7.033 -17.906 14.274 1.00 45.31 97 VAL A C 1
ATOM 775 O O . VAL A 1 97 ? 7.217 -19.112 14.071 1.00 45.31 97 VAL A O 1
ATOM 778 N N . PRO A 1 98 ? 6.495 -17.452 15.422 1.00 40.97 98 PRO A N 1
ATOM 779 C CA . PRO A 1 98 ? 5.969 -18.376 16.414 1.00 40.97 98 PRO A CA 1
ATOM 780 C C . PRO A 1 98 ? 4.882 -19.233 15.761 1.00 40.97 98 PRO A C 1
ATOM 782 O O . PRO A 1 98 ? 4.117 -18.752 14.920 1.00 40.97 98 PRO A O 1
ATOM 785 N N . ALA A 1 99 ? 4.849 -20.521 16.112 1.00 44.22 99 ALA A N 1
ATOM 786 C CA . ALA A 1 99 ? 3.752 -21.401 15.726 1.00 44.22 99 ALA A CA 1
ATOM 787 C C . ALA A 1 99 ? 2.419 -20.733 16.110 1.00 44.22 99 ALA A C 1
ATOM 789 O O . ALA A 1 99 ? 2.395 -20.004 17.103 1.00 44.22 99 ALA A O 1
ATOM 790 N N . PRO A 1 100 ? 1.330 -20.939 15.348 1.00 44.19 100 PRO A N 1
ATOM 791 C CA . PRO A 1 100 ? 0.057 -20.300 15.650 1.00 44.19 100 PRO A CA 1
ATOM 792 C C . PRO A 1 100 ? -0.416 -20.748 17.038 1.00 44.19 100 PRO A C 1
ATOM 794 O O . PRO A 1 100 ? -0.928 -21.854 17.199 1.00 44.19 100 PRO A O 1
ATOM 797 N N . GLU A 1 101 ? -0.195 -19.912 18.051 1.00 43.09 101 GLU A N 1
ATOM 798 C CA . GLU A 1 101 ? -0.745 -20.123 19.384 1.00 43.09 101 GLU A CA 1
ATOM 799 C C . GLU A 1 101 ? -2.253 -19.856 19.336 1.00 43.09 101 GLU A C 1
ATOM 801 O O . GLU A 1 101 ? -2.721 -18.955 18.632 1.00 43.09 101 GLU A O 1
ATOM 806 N N . GLU A 1 102 ? -3.030 -20.663 20.065 1.00 43.38 102 GLU A N 1
ATOM 807 C CA . GLU A 1 102 ? -4.474 -20.477 20.197 1.00 43.38 102 GLU A CA 1
ATOM 808 C C . GLU A 1 102 ? -4.765 -19.087 20.776 1.00 43.38 102 GLU A C 1
ATOM 810 O O . GLU A 1 102 ? -4.634 -18.842 21.974 1.00 43.38 102 GLU A O 1
ATOM 815 N N . VAL A 1 103 ? -5.165 -18.160 19.905 1.00 47.91 103 VAL A N 1
ATOM 816 C CA . VAL A 1 103 ? -5.549 -16.801 20.287 1.00 47.91 103 VAL A CA 1
ATOM 817 C C . VAL A 1 103 ? -6.734 -16.869 21.250 1.00 47.91 103 VAL A C 1
ATOM 819 O O . VAL A 1 103 ? -7.842 -17.278 20.884 1.00 47.91 103 VAL A O 1
ATOM 822 N N . ASP A 1 104 ? -6.504 -16.425 22.486 1.00 44.22 104 ASP A N 1
ATOM 823 C CA . ASP A 1 104 ? -7.544 -16.227 23.488 1.00 44.22 104 ASP A CA 1
ATOM 824 C C . ASP A 1 104 ? -8.632 -15.307 22.901 1.00 44.22 104 ASP A C 1
ATOM 826 O O . ASP A 1 104 ? -8.373 -14.186 22.451 1.00 44.22 104 ASP A O 1
ATOM 830 N N . LYS A 1 105 ? -9.875 -15.799 22.860 1.00 50.25 105 LYS A N 1
ATOM 831 C CA . LYS A 1 105 ? -10.997 -15.273 22.050 1.00 50.25 105 LYS A CA 1
ATOM 832 C C . LYS A 1 105 ? -11.446 -13.844 22.413 1.00 50.25 105 LYS A C 1
ATOM 834 O O . LYS A 1 105 ? -12.432 -13.364 21.860 1.00 50.25 105 LYS A O 1
ATOM 839 N N . ARG A 1 106 ? -10.762 -13.170 23.343 1.00 46.94 106 ARG A N 1
ATOM 840 C CA . ARG A 1 106 ? -11.166 -11.900 23.968 1.00 46.94 106 ARG A CA 1
ATOM 841 C C . ARG A 1 106 ? -10.432 -10.663 23.439 1.00 46.94 106 ARG A C 1
ATOM 843 O O . ARG A 1 106 ? -10.847 -9.559 23.769 1.00 46.94 106 ARG A O 1
ATOM 850 N N . LYS A 1 107 ? -9.390 -10.822 22.614 1.00 48.72 107 LYS A N 1
ATOM 851 C CA . LY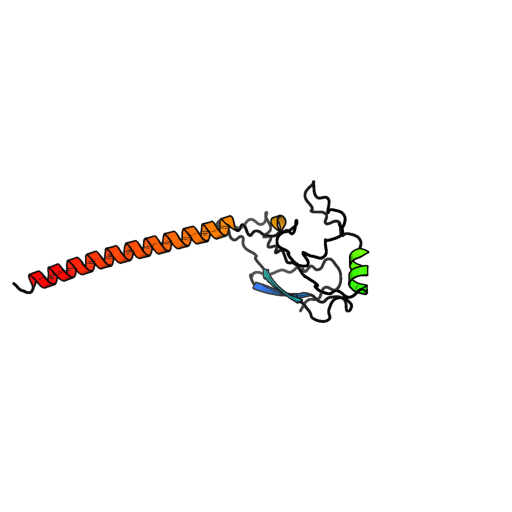S A 1 107 ? -8.624 -9.716 21.992 1.00 48.72 107 LYS A CA 1
ATOM 852 C C . LYS A 1 107 ? -8.704 -9.734 20.461 1.00 48.72 107 LYS A C 1
ATOM 854 O O . LYS A 1 107 ? -7.718 -9.540 19.758 1.00 48.72 107 LYS A O 1
ATOM 859 N N . ARG A 1 108 ? -9.877 -10.051 19.916 1.00 43.09 108 ARG A N 1
ATOM 860 C CA . ARG A 1 108 ? -10.060 -10.191 18.469 1.00 43.09 108 ARG A CA 1
ATOM 861 C C . ARG A 1 108 ? -9.997 -8.799 17.811 1.00 43.09 108 ARG A C 1
ATOM 863 O O . ARG A 1 108 ? -10.976 -8.065 17.875 1.00 43.09 108 ARG A O 1
ATOM 870 N N . GLY A 1 109 ? -8.853 -8.447 17.216 1.00 49.72 109 GLY A N 1
ATOM 871 C CA . GLY A 1 109 ? -8.709 -7.281 16.330 1.00 49.72 109 GLY A CA 1
ATOM 872 C C . GLY A 1 109 ? -7.805 -6.134 16.798 1.00 49.72 109 GLY A C 1
ATOM 873 O O . GLY A 1 109 ? -7.839 -5.084 16.165 1.00 49.72 109 GLY A O 1
ATOM 874 N N . ASP A 1 110 ? -7.016 -6.289 17.867 1.00 54.16 110 ASP A N 1
ATOM 875 C CA . ASP A 1 110 ? -6.020 -5.269 18.232 1.00 54.16 110 ASP A CA 1
ATOM 876 C C . ASP A 1 110 ? -4.722 -5.497 17.441 1.00 54.16 110 ASP A C 1
ATOM 878 O O . ASP A 1 110 ? -3.951 -6.406 17.740 1.00 54.16 110 ASP A O 1
ATOM 882 N N . THR A 1 111 ? -4.514 -4.706 16.388 1.00 58.78 111 THR A N 1
ATOM 883 C CA . THR A 1 111 ? -3.352 -4.780 15.481 1.00 58.78 111 THR A CA 1
ATOM 884 C C . THR A 1 111 ? -2.118 -4.053 16.027 1.00 58.78 111 THR A C 1
ATOM 886 O O . THR A 1 111 ? -1.046 -4.075 15.427 1.00 58.78 111 THR A O 1
ATOM 889 N N . LYS A 1 112 ? -2.239 -3.414 17.198 1.00 59.25 112 LYS A N 1
ATOM 890 C CA . LYS A 1 112 ? -1.189 -2.560 17.773 1.00 59.25 112 LYS A CA 1
ATOM 891 C C . LYS A 1 112 ? 0.087 -3.303 18.163 1.00 59.25 112 LYS A C 1
ATOM 893 O O . LYS A 1 112 ? 1.150 -2.691 18.161 1.00 59.25 112 LYS A O 1
ATOM 898 N N . ASP A 1 113 ? -0.007 -4.599 18.445 1.00 60.53 113 ASP A N 1
ATOM 899 C CA . ASP A 1 113 ? 1.116 -5.417 18.915 1.00 60.53 113 ASP A CA 1
ATOM 900 C C . ASP A 1 113 ? 1.700 -6.322 17.810 1.00 60.53 113 ASP A C 1
ATOM 902 O O . ASP A 1 113 ? 2.321 -7.346 18.104 1.00 60.53 113 ASP A O 1
ATOM 906 N N . ASN A 1 114 ? 1.493 -5.993 16.528 1.00 64.31 114 ASN A N 1
ATOM 907 C CA . ASN A 1 114 ? 1.981 -6.840 15.443 1.00 64.31 114 ASN A CA 1
ATOM 908 C C . ASN A 1 114 ? 3.529 -6.865 15.393 1.00 64.31 114 ASN A C 1
ATOM 910 O O . ASN A 1 114 ? 4.166 -5.814 15.268 1.00 64.31 114 ASN A O 1
ATOM 914 N N . PRO A 1 115 ? 4.164 -8.056 15.446 1.00 63.66 115 PRO A N 1
ATOM 915 C CA . PRO A 1 115 ? 5.622 -8.192 15.467 1.00 63.66 115 PRO A CA 1
ATOM 916 C C . PRO A 1 115 ? 6.325 -7.679 14.201 1.00 63.66 115 PRO A C 1
ATOM 918 O O . PRO A 1 115 ? 7.540 -7.481 14.226 1.00 63.66 115 PRO A O 1
ATOM 921 N N . LEU A 1 116 ? 5.602 -7.478 13.094 1.00 61.25 116 LEU A N 1
ATOM 922 C CA . LEU A 1 116 ? 6.160 -6.964 11.842 1.00 61.25 116 LEU A CA 1
ATOM 923 C C . LEU A 1 116 ? 6.147 -5.435 11.751 1.00 61.25 116 LEU A C 1
ATOM 925 O O . LEU A 1 116 ? 6.913 -4.888 10.957 1.00 61.25 116 LEU A O 1
ATOM 929 N N . THR A 1 117 ? 5.351 -4.747 12.576 1.00 60.84 117 THR A N 1
ATOM 930 C CA . THR A 1 117 ? 5.206 -3.284 12.544 1.00 60.84 117 THR A CA 1
ATOM 931 C C . THR A 1 117 ? 6.559 -2.561 12.528 1.00 60.84 117 THR A C 1
ATOM 933 O O . THR A 1 117 ? 6.801 -1.822 11.575 1.00 60.84 117 THR A O 1
ATOM 936 N N . PRO A 1 118 ? 7.521 -2.840 13.439 1.00 59.72 118 PRO A N 1
ATOM 937 C CA . PRO A 1 118 ? 8.785 -2.094 13.507 1.00 59.72 118 PRO A CA 1
ATOM 938 C C . PRO A 1 118 ? 9.673 -2.185 12.257 1.00 59.72 118 PRO A C 1
ATOM 940 O O . PRO A 1 118 ? 10.614 -1.407 12.125 1.00 59.72 118 PRO A O 1
ATOM 943 N N . TYR A 1 119 ? 9.422 -3.149 11.367 1.00 58.56 119 TYR A N 1
ATOM 944 C CA . TYR A 1 119 ? 10.259 -3.415 10.194 1.00 58.56 119 TYR A CA 1
ATOM 945 C C . TYR A 1 119 ? 9.784 -2.703 8.932 1.00 58.56 119 TYR A C 1
ATOM 947 O O . TYR A 1 119 ? 10.577 -2.504 8.017 1.00 58.56 119 TYR A O 1
ATOM 955 N N . PHE A 1 120 ? 8.505 -2.336 8.878 1.00 57.41 120 PHE A N 1
ATOM 956 C CA . PHE A 1 120 ? 7.889 -1.749 7.690 1.00 57.41 120 PHE A CA 1
ATOM 957 C C . PHE A 1 120 ? 7.280 -0.370 7.958 1.00 57.41 120 PHE A C 1
ATOM 959 O O . PHE A 1 120 ? 7.017 0.381 7.019 1.00 57.41 120 PHE A O 1
ATOM 966 N N . THR A 1 121 ? 7.076 0.006 9.223 1.00 52.38 121 THR A N 1
ATOM 967 C CA . THR A 1 121 ? 6.772 1.391 9.573 1.00 52.38 121 THR A CA 1
ATOM 968 C C . THR A 1 121 ? 8.063 2.173 9.790 1.00 52.38 121 THR A C 1
ATOM 970 O O . THR A 1 121 ? 8.728 2.010 10.808 1.00 52.38 121 THR A O 1
ATOM 973 N N . ASN A 1 122 ? 8.342 3.130 8.901 1.00 52.78 122 ASN A N 1
ATOM 974 C CA . ASN A 1 122 ? 9.259 4.248 9.185 1.00 52.78 122 ASN A CA 1
ATOM 975 C C . ASN A 1 122 ? 8.685 5.220 10.244 1.00 52.78 122 ASN A C 1
ATOM 977 O O . ASN A 1 122 ? 9.293 6.241 10.560 1.00 52.78 122 ASN A O 1
ATOM 981 N N . PHE A 1 123 ? 7.480 4.946 10.753 1.00 48.19 123 PHE A N 1
ATOM 982 C CA . PHE A 1 123 ? 6.773 5.769 11.722 1.00 48.19 123 PHE A CA 1
ATOM 983 C C . PHE A 1 123 ? 7.306 5.502 13.133 1.00 48.19 123 PHE A C 1
ATOM 985 O O . PHE A 1 123 ? 6.937 4.531 13.790 1.00 48.19 123 PHE A O 1
ATOM 992 N N . SER A 1 124 ? 8.166 6.396 13.606 1.00 61.19 124 SER A N 1
ATOM 993 C CA . SER A 1 124 ? 8.494 6.526 15.021 1.00 61.19 124 SER A CA 1
ATOM 994 C C . SER A 1 124 ? 7.553 7.563 15.628 1.00 61.19 124 SER A C 1
ATOM 996 O O . SER A 1 124 ? 7.645 8.752 15.316 1.00 61.19 124 SER A O 1
ATOM 998 N N . GLU A 1 125 ? 6.646 7.128 16.507 1.00 62.50 125 GLU A N 1
ATOM 999 C CA . GLU A 1 125 ? 5.758 8.037 17.248 1.00 62.50 125 GLU A CA 1
ATOM 1000 C C . GLU A 1 125 ? 6.566 9.127 17.969 1.00 62.50 125 GLU A C 1
ATOM 1002 O O . GLU A 1 125 ? 6.164 10.288 17.998 1.00 62.50 125 GLU A O 1
ATOM 1007 N N . ALA A 1 126 ? 7.747 8.774 18.485 1.00 70.75 126 ALA A N 1
ATOM 1008 C CA . ALA A 1 126 ? 8.649 9.709 19.142 1.00 70.75 126 ALA A CA 1
ATOM 1009 C C . ALA A 1 126 ? 9.177 10.792 18.185 1.00 70.75 126 ALA A C 1
ATOM 1011 O O . ALA A 1 126 ? 9.230 11.963 18.570 1.00 70.75 126 ALA A O 1
ATOM 1012 N N . ASP A 1 127 ? 9.524 10.434 16.946 1.00 71.56 127 ASP A N 1
ATOM 1013 C CA . ASP A 1 127 ? 10.038 11.392 15.959 1.00 71.56 127 ASP A CA 1
ATOM 1014 C C . ASP A 1 127 ? 8.938 12.342 15.477 1.00 71.56 127 ASP A C 1
ATOM 1016 O O . ASP A 1 127 ? 9.166 13.545 15.333 1.00 71.56 127 ASP A O 1
ATOM 1020 N N . GLU A 1 128 ? 7.717 11.842 15.294 1.00 73.31 128 GLU A N 1
ATOM 1021 C CA . GLU A 1 128 ? 6.549 12.674 14.984 1.00 73.31 128 GLU A CA 1
ATOM 1022 C C . GLU A 1 128 ? 6.193 13.609 16.145 1.00 73.31 128 GLU A C 1
ATOM 1024 O O . GLU A 1 128 ? 5.952 14.803 15.942 1.00 73.31 128 GLU A O 1
ATOM 1029 N N . LEU A 1 129 ? 6.247 13.110 17.383 1.00 81.44 129 LEU A N 1
ATOM 1030 C CA . LEU A 1 129 ? 6.045 13.927 18.576 1.00 81.44 129 LEU A CA 1
ATOM 1031 C C . LEU A 1 129 ? 7.111 15.029 18.683 1.00 81.44 129 LEU A C 1
ATOM 1033 O O . LEU A 1 129 ? 6.799 16.166 19.052 1.00 81.44 129 LEU A O 1
ATOM 1037 N N . LEU A 1 130 ? 8.358 14.720 18.317 1.00 84.44 130 LEU A N 1
ATOM 1038 C CA . LEU A 1 130 ? 9.458 15.679 18.282 1.00 84.44 130 LEU A CA 1
ATOM 1039 C C . LEU A 1 130 ? 9.238 16.754 17.208 1.00 84.44 130 LEU A C 1
ATOM 1041 O O . LEU A 1 130 ? 9.374 17.945 17.505 1.00 84.44 130 LEU A O 1
ATOM 1045 N N . LYS A 1 131 ? 8.835 16.367 15.988 1.00 83.19 131 LYS A N 1
ATOM 1046 C CA . LYS A 1 131 ? 8.464 17.311 14.917 1.00 83.19 131 LYS A CA 1
ATOM 1047 C C . LYS A 1 131 ? 7.320 18.225 15.359 1.00 83.19 131 LYS A C 1
ATOM 1049 O O . LYS A 1 131 ? 7.399 19.444 15.186 1.00 83.19 131 LYS A O 1
ATOM 1054 N N . LEU A 1 132 ? 6.287 17.663 15.992 1.00 90.44 132 LEU A N 1
ATOM 1055 C CA . LEU A 1 132 ? 5.147 18.415 16.519 1.00 90.44 132 LEU A CA 1
ATOM 1056 C C . LEU A 1 132 ? 5.585 19.422 17.596 1.00 90.44 132 LEU A C 1
ATOM 1058 O O . LEU A 1 132 ? 5.149 20.578 17.594 1.00 90.44 132 LEU A O 1
ATOM 1062 N N . ALA A 1 133 ? 6.473 19.011 18.506 1.00 93.06 133 ALA A N 1
ATOM 1063 C CA . ALA A 1 133 ? 7.011 19.878 19.550 1.00 93.06 133 ALA A CA 1
ATOM 1064 C C . ALA A 1 133 ? 7.833 21.038 18.964 1.00 93.06 133 ALA A C 1
ATOM 1066 O O . ALA A 1 133 ? 7.637 22.191 19.365 1.00 93.06 133 AL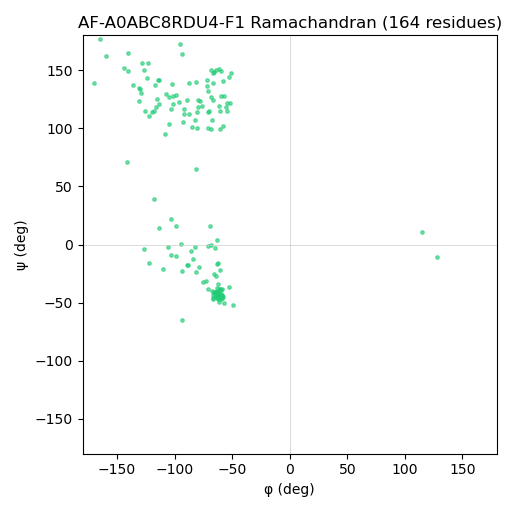A A O 1
ATOM 1067 N N . ALA A 1 134 ? 8.689 20.759 17.977 1.00 93.12 134 ALA A N 1
ATOM 1068 C CA . ALA A 1 134 ? 9.484 21.770 17.285 1.00 93.12 134 ALA A CA 1
ATOM 1069 C C . ALA A 1 134 ? 8.595 22.796 16.561 1.00 93.12 134 ALA A C 1
ATOM 1071 O O . ALA A 1 134 ? 8.765 24.007 16.740 1.00 93.12 134 ALA A O 1
ATOM 1072 N N . ALA A 1 135 ? 7.578 22.328 15.829 1.00 92.38 135 ALA A N 1
ATOM 1073 C CA . ALA A 1 135 ? 6.596 23.194 15.177 1.00 92.38 135 ALA A CA 1
ATOM 1074 C C . ALA A 1 135 ? 5.868 24.091 16.194 1.00 92.38 135 ALA A C 1
ATOM 1076 O O . ALA A 1 135 ? 5.733 25.304 15.995 1.00 92.38 135 ALA A O 1
ATOM 1077 N N . ARG A 1 136 ? 5.463 23.532 17.343 1.00 95.00 136 ARG A N 1
ATOM 1078 C CA . ARG A 1 136 ? 4.812 24.294 18.418 1.00 95.00 136 ARG A CA 1
ATOM 1079 C C . ARG A 1 136 ? 5.732 25.367 19.004 1.00 95.00 136 ARG A C 1
ATOM 1081 O O . ARG A 1 136 ? 5.273 26.484 19.255 1.00 95.00 136 ARG A O 1
ATOM 1088 N N . GLN A 1 137 ? 7.014 25.062 19.198 1.00 95.81 137 GLN A N 1
ATOM 1089 C CA . GLN A 1 137 ? 8.002 26.027 19.682 1.00 95.81 137 GLN A CA 1
ATOM 1090 C C . GLN A 1 137 ? 8.210 27.170 18.679 1.00 95.81 137 GLN A C 1
ATOM 1092 O O . GLN A 1 137 ? 8.259 28.336 19.077 1.00 95.81 137 GLN A O 1
ATOM 1097 N N . GLN A 1 138 ? 8.257 26.865 17.381 1.00 95.56 138 GLN A N 1
ATOM 1098 C CA . GLN A 1 138 ? 8.382 27.872 16.329 1.00 95.56 138 GLN A CA 1
ATOM 1099 C C . GLN A 1 138 ? 7.171 28.818 16.294 1.00 95.56 138 GLN A C 1
ATOM 1101 O O . GLN A 1 138 ? 7.334 30.038 16.213 1.00 95.56 138 GLN A O 1
ATOM 1106 N N . VAL A 1 139 ? 5.952 28.284 16.424 1.00 97.06 139 VAL A N 1
ATOM 1107 C CA . VAL A 1 139 ? 4.724 29.092 16.521 1.00 97.06 139 VAL A CA 1
ATOM 1108 C C . VAL A 1 139 ? 4.758 29.992 17.759 1.00 97.06 139 VAL A C 1
ATOM 1110 O O . VAL A 1 139 ? 4.482 31.187 17.661 1.00 97.06 139 VAL A O 1
ATOM 1113 N N . GLN A 1 140 ? 5.154 29.459 18.918 1.00 96.56 140 GLN A N 1
ATOM 1114 C CA . GLN A 1 140 ? 5.288 30.240 20.153 1.00 96.56 140 GLN A CA 1
ATOM 1115 C C . GLN A 1 140 ? 6.302 31.383 20.006 1.00 96.56 140 GLN A C 1
ATOM 1117 O O . GLN A 1 140 ? 6.024 32.511 20.418 1.00 96.56 140 GLN A O 1
ATOM 1122 N N . ALA A 1 141 ? 7.449 31.122 19.375 1.00 95.75 141 ALA A N 1
ATOM 1123 C CA . ALA A 1 141 ? 8.467 32.136 19.121 1.00 95.75 141 ALA A CA 1
ATOM 1124 C C . ALA A 1 141 ? 7.942 33.259 18.210 1.00 95.75 141 ALA A C 1
ATOM 1126 O O . ALA A 1 141 ? 8.152 34.440 18.501 1.00 95.75 141 ALA A O 1
ATOM 1127 N N . HIS A 1 142 ? 7.200 32.915 17.151 1.00 95.25 142 HIS A N 1
ATOM 1128 C CA . HIS A 1 142 ? 6.555 33.903 16.284 1.00 95.25 142 HIS A CA 1
ATOM 1129 C C . HIS A 1 142 ? 5.504 34.735 17.026 1.00 95.25 142 HIS A C 1
ATOM 1131 O O . HIS A 1 142 ? 5.509 35.960 16.908 1.00 95.25 142 HIS A O 1
ATOM 1137 N N . ILE A 1 143 ? 4.657 34.105 17.848 1.00 96.38 143 ILE A N 1
ATOM 1138 C CA . ILE A 1 143 ? 3.674 34.813 18.683 1.00 96.38 143 ILE A CA 1
ATOM 1139 C C . ILE A 1 143 ? 4.380 35.795 19.624 1.00 96.38 143 ILE A C 1
ATOM 1141 O O . ILE A 1 143 ? 3.976 36.954 19.729 1.00 96.38 143 ILE A O 1
ATOM 1145 N N . ALA A 1 144 ? 5.454 35.367 20.291 1.00 96.12 144 ALA A N 1
ATOM 1146 C CA . ALA A 1 144 ? 6.218 36.225 21.192 1.00 96.12 144 ALA A CA 1
ATOM 1147 C C . ALA A 1 144 ? 6.851 37.414 20.454 1.00 96.12 144 ALA A C 1
ATOM 1149 O O . ALA A 1 144 ? 6.815 38.541 20.953 1.00 96.12 144 ALA A O 1
ATOM 1150 N N . ARG A 1 145 ? 7.389 37.186 19.249 1.00 95.62 145 ARG A N 1
ATOM 1151 C CA . ARG A 1 145 ? 7.949 38.244 18.401 1.00 95.62 145 ARG A CA 1
ATOM 1152 C C . ARG A 1 145 ? 6.890 39.274 18.011 1.00 95.62 145 ARG A C 1
ATOM 1154 O O . ARG A 1 145 ? 7.120 40.464 18.208 1.00 95.62 145 ARG A O 1
ATOM 1161 N N . LEU A 1 146 ? 5.735 38.824 17.524 1.00 95.38 146 LEU A N 1
ATOM 1162 C CA . LEU A 1 146 ? 4.637 39.706 17.123 1.00 95.38 146 LEU A CA 1
ATOM 1163 C C . LEU A 1 146 ? 4.103 40.520 18.304 1.00 95.38 146 LEU A C 1
ATOM 1165 O O . LEU A 1 146 ? 3.905 41.724 18.177 1.00 95.38 146 LEU A O 1
ATOM 1169 N N . ARG A 1 147 ? 3.953 39.902 19.483 1.00 94.56 147 ARG A N 1
ATOM 1170 C CA . ARG A 1 147 ? 3.552 40.615 20.707 1.00 94.56 147 ARG A CA 1
ATOM 1171 C C . ARG A 1 147 ? 4.527 41.735 21.068 1.00 94.56 147 ARG A C 1
ATOM 1173 O O . ARG A 1 147 ? 4.085 42.840 21.353 1.00 94.56 147 ARG A O 1
ATOM 1180 N N . ARG A 1 148 ? 5.841 41.483 20.998 1.00 93.75 148 ARG A N 1
ATOM 1181 C CA . ARG A 1 148 ? 6.863 42.520 21.241 1.00 93.75 148 ARG A CA 1
ATOM 1182 C C . ARG A 1 148 ? 6.767 43.663 20.230 1.00 93.75 148 ARG A C 1
ATOM 1184 O O . ARG A 1 148 ? 6.886 44.819 20.621 1.00 93.75 148 ARG A O 1
ATOM 1191 N N . GLN A 1 149 ? 6.545 43.352 18.952 1.00 93.44 149 GLN A N 1
ATOM 1192 C CA . GLN A 1 149 ? 6.384 44.373 17.912 1.00 93.44 149 GLN A CA 1
ATOM 1193 C C . GLN A 1 149 ? 5.141 45.237 18.146 1.00 93.44 149 GLN A C 1
ATOM 1195 O O . GLN A 1 149 ? 5.240 46.455 18.043 1.00 93.44 149 GLN A O 1
ATOM 1200 N N . LEU A 1 150 ? 4.011 44.630 18.524 1.00 91.62 150 LEU A N 1
ATOM 1201 C CA . LEU A 1 150 ? 2.791 45.365 18.873 1.00 91.62 150 LEU A CA 1
ATOM 1202 C C . LEU A 1 150 ? 3.031 46.323 20.044 1.00 91.62 150 LEU A C 1
ATOM 1204 O O . LEU A 1 150 ? 2.734 47.504 19.926 1.00 91.62 150 LEU A O 1
ATOM 1208 N N . THR A 1 151 ? 3.677 45.863 21.120 1.00 93.00 151 THR A N 1
ATOM 1209 C CA . THR A 1 151 ? 3.992 46.723 22.275 1.00 93.00 151 THR A CA 1
ATOM 1210 C C . THR A 1 151 ? 4.888 47.911 21.908 1.00 93.00 151 THR A C 1
ATOM 1212 O O . THR A 1 151 ? 4.685 49.012 22.416 1.00 93.00 151 THR A O 1
ATOM 1215 N N . LEU A 1 152 ? 5.870 47.718 21.021 1.00 89.62 152 LEU A N 1
ATOM 1216 C CA . LEU A 1 152 ? 6.733 48.807 20.548 1.00 89.62 152 LEU A CA 1
ATOM 1217 C C . LEU A 1 152 ? 5.954 49.834 19.715 1.00 89.62 152 LEU A C 1
ATOM 1219 O O . LEU A 1 152 ? 6.127 51.035 19.916 1.00 89.62 152 LEU A O 1
ATOM 1223 N N . ILE A 1 153 ? 5.084 49.369 18.815 1.00 89.94 153 ILE A N 1
ATOM 1224 C CA . ILE A 1 153 ? 4.239 50.234 17.979 1.00 89.94 153 ILE A CA 1
ATOM 1225 C C . ILE A 1 153 ? 3.224 51.001 18.836 1.00 89.94 153 ILE A C 1
ATOM 1227 O O . ILE A 1 153 ? 3.007 52.191 18.609 1.00 89.94 153 ILE A O 1
ATOM 1231 N N . ASP A 1 154 ? 2.630 50.354 19.838 1.00 85.12 154 ASP A N 1
ATOM 1232 C CA . ASP A 1 154 ? 1.706 50.999 20.774 1.00 85.12 154 ASP A CA 1
ATOM 1233 C C . ASP A 1 154 ? 2.417 52.080 21.600 1.00 85.12 154 ASP A C 1
ATOM 1235 O O . ASP A 1 154 ? 1.895 53.186 21.747 1.00 85.12 154 ASP A O 1
ATOM 1239 N N . GLY A 1 155 ? 3.636 51.805 22.076 1.00 81.62 155 GLY A N 1
ATOM 1240 C CA . GLY A 1 155 ? 4.460 52.782 22.792 1.00 81.62 155 GLY A CA 1
ATOM 1241 C C . GLY A 1 155 ? 4.843 53.992 21.931 1.00 81.62 155 GLY A C 1
ATOM 1242 O O . GLY A 1 155 ? 4.726 55.133 22.380 1.00 81.62 155 GLY A O 1
ATOM 1243 N N . GLN A 1 156 ? 5.231 53.765 20.671 1.00 79.19 156 GLN A N 1
ATOM 1244 C CA . GLN A 1 156 ? 5.524 54.842 19.716 1.00 79.19 156 GLN A CA 1
ATOM 1245 C C . GLN A 1 156 ? 4.280 55.681 19.391 1.00 79.19 156 GLN A C 1
ATOM 1247 O O . GLN A 1 156 ? 4.356 56.909 19.350 1.00 79.19 156 GLN A O 1
ATOM 1252 N N . ASN A 1 157 ? 3.117 55.046 19.219 1.00 75.06 157 ASN A N 1
ATOM 1253 C CA . ASN A 1 157 ? 1.851 55.751 18.999 1.00 75.06 157 ASN A CA 1
ATOM 1254 C C . ASN A 1 157 ? 1.440 56.617 20.198 1.00 75.06 157 ASN A C 1
ATOM 1256 O O . ASN A 1 157 ? 0.902 57.707 20.008 1.00 75.06 157 ASN A O 1
ATOM 1260 N N . GLN A 1 158 ? 1.681 56.162 21.430 1.00 73.38 158 GLN A N 1
ATOM 1261 C CA . GLN A 1 158 ? 1.401 56.957 22.631 1.00 73.38 158 GLN A CA 1
ATOM 1262 C C . GLN A 1 158 ? 2.319 58.185 22.733 1.00 73.38 158 GLN A C 1
ATOM 1264 O O . GLN A 1 158 ? 1.837 59.272 23.051 1.00 73.38 158 GLN A O 1
ATOM 1269 N N . GLN A 1 159 ? 3.606 58.046 22.391 1.00 70.38 159 GLN A N 1
ATOM 1270 C CA . GLN A 1 159 ? 4.541 59.176 22.333 1.00 70.38 159 GLN A CA 1
ATOM 1271 C C . GLN A 1 159 ? 4.134 60.213 21.281 1.00 70.38 159 GLN A C 1
ATOM 1273 O O . GLN A 1 159 ? 4.065 61.397 21.605 1.00 70.38 159 GLN A O 1
ATOM 1278 N N . LEU A 1 160 ? 3.792 59.780 20.062 1.00 67.50 160 LEU A N 1
ATOM 1279 C CA . LEU A 1 160 ? 3.351 60.681 18.989 1.00 67.50 160 LEU A CA 1
ATOM 1280 C C . LEU A 1 160 ? 2.086 61.466 19.369 1.00 67.50 160 LEU A C 1
ATOM 1282 O O . LEU A 1 160 ? 1.998 62.660 19.088 1.00 67.50 160 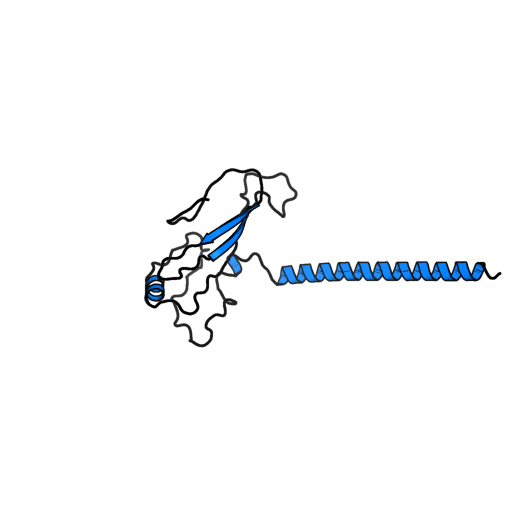LEU A O 1
ATOM 1286 N N . LYS A 1 161 ? 1.128 60.830 20.058 1.00 65.25 161 LYS A N 1
ATOM 1287 C CA . LYS A 1 161 ? -0.060 61.520 20.587 1.00 65.25 161 LYS A CA 1
ATOM 1288 C C . LYS A 1 161 ? 0.317 62.573 21.631 1.00 65.25 161 LYS A C 1
ATOM 1290 O O . LYS A 1 161 ? -0.103 63.713 21.504 1.00 65.25 161 LYS A O 1
ATOM 1295 N N . SER A 1 162 ? 1.192 62.237 22.582 1.00 61.31 162 SER A N 1
ATOM 1296 C CA . SER A 1 162 ? 1.614 63.178 23.633 1.00 61.31 162 SER A CA 1
ATOM 1297 C C . SER A 1 162 ? 2.380 64.407 23.123 1.00 61.31 162 SER A C 1
ATOM 1299 O O . SER A 1 162 ? 2.317 65.460 23.745 1.00 61.31 162 SER A O 1
ATOM 1301 N N . THR A 1 163 ? 3.076 64.302 21.986 1.00 58.91 163 THR A N 1
ATOM 1302 C CA . THR A 1 163 ? 3.765 65.436 21.342 1.00 58.91 163 THR A CA 1
ATOM 1303 C C . THR A 1 163 ? 2.858 66.283 20.448 1.00 58.91 163 THR A C 1
ATOM 1305 O O . THR A 1 163 ? 3.280 67.347 20.019 1.00 58.91 163 THR A O 1
ATOM 1308 N N . SER A 1 164 ? 1.650 65.806 20.134 1.00 59.22 164 SER A N 1
ATOM 1309 C CA . SER A 1 164 ? 0.670 66.523 19.300 1.00 59.22 164 SER A CA 1
ATOM 1310 C C . SER A 1 164 ? -0.259 67.431 20.118 1.00 59.22 164 SER A C 1
ATOM 1312 O O . SER A 1 164 ? -0.910 68.299 19.547 1.00 59.22 164 SER A O 1
ATOM 1314 N N . ASP A 1 165 ? -0.326 67.209 21.436 1.00 55.06 165 ASP A N 1
ATOM 1315 C CA . ASP A 1 165 ? -1.184 67.927 22.392 1.00 55.06 165 ASP A CA 1
ATOM 1316 C C . ASP A 1 165 ? -0.435 69.054 23.155 1.00 55.06 165 ASP A C 1
ATOM 1318 O O . ASP A 1 165 ? -0.910 69.535 24.187 1.00 55.06 165 ASP A O 1
ATOM 1322 N N . LEU A 1 166 ? 0.737 69.471 22.656 1.00 47.59 166 LEU A N 1
ATOM 1323 C CA . LEU A 1 166 ? 1.569 70.592 23.131 1.00 47.59 166 LEU A CA 1
ATOM 1324 C C . LEU A 1 166 ? 1.699 71.644 22.025 1.00 47.59 166 LEU A C 1
ATOM 1326 O O . LEU A 1 166 ? 1.604 72.847 22.358 1.00 47.59 166 LEU A O 1
#

Secondary structure (DSSP, 8-state):
-----SSS-------S--EEEEEEE---TTT-SSPEEEEEEE--S-SS--SPPPTTS------------SS--HHHHHHHHTSPP---TT--TT-PPPP-----TT-TT-GGG-TTHHHH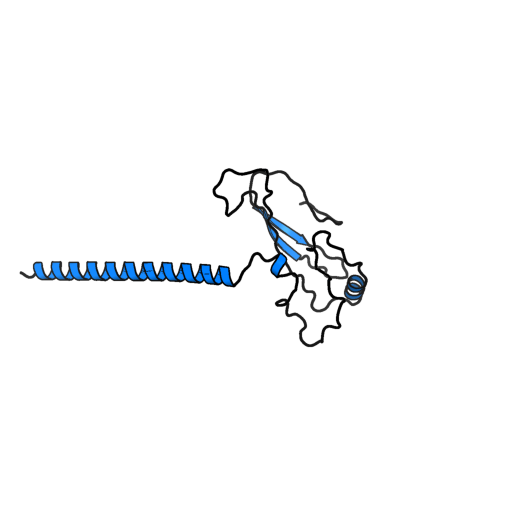----HHHHHHHHHHHHHHHHHHHHHHHHHHHHHHHHHHHHHHHH--

Solvent-accessible surface area (backbone atoms only — not comparable to full-atom values): 11372 Å² total; per-residue (Å²): 140,87,87,73,95,55,85,78,81,74,85,89,86,88,83,90,77,66,49,76,41,82,44,75,47,76,58,59,80,61,72,40,87,69,65,47,80,48,78,45,74,49,65,83,69,68,91,88,58,97,60,85,88,56,92,87,58,81,67,82,88,76,78,69,84,84,91,82,72,94,78,62,41,70,69,38,50,53,50,60,74,69,46,79,80,80,79,63,93,78,65,63,95,86,74,71,83,75,74,91,68,85,73,68,87,84,66,86,81,74,71,87,78,49,89,61,49,81,82,40,45,88,75,48,70,67,58,54,51,48,52,52,49,52,52,51,50,54,51,51,53,50,52,53,50,53,52,54,51,50,53,52,53,52,53,52,53,54,50,57,52,64,67,71,79,111

Sequence (166 aa):
MRVVESPPFELSESGWGEFEIAITLHFHSDVCDKPLHLYHHLKLYPEDESGPMSTKKPVTVEAYDEIVFTEPSESFFARVQNHPAVIVPRLPAGFSVPAPEEVDKRKRGDTKDNPLTPYFTNFSEADELLKLAAARQQVQAHIARLRRQLTLIDGQNQQLKSTSDL

Mean predicted aligned error: 15.09 Å

InterPro domains:
  IPR005033 YEATS [PTHR47573] (1-164)
  IPR038704 YEATS superfamily [G3DSA:2.60.40.1970] (1-92)
  IPR055129 YEATS domain [PF03366] (2-45)
  IPR055129 YEATS domain [PS51037] (1-83)

Foldseek 3Di:
DDDDDDPPPDDDDDDDDKDKDWDWAQDPPQFDRDIDIDIDIDDQDDPPDPDDDDPPDGDDDFADDDDDDQDGDPVVVVCVLPPPPPPPVPDPPPDDPDDDDDPDPPPRPDCPPPPCCVVRDPDDVVVVVVVVVVVVVVVVVVVVVVVVVVVVVVVVVVVVVVVVVD